Protein AF-D9SN64-F1 (afdb_monomer_lite)

Sequence (152 aa):
MPEFNKDFIVVTYVIIDDFYKKVTLRRNINKSVMSNSEIITLPLIDELVTIGSEKAWFCSKNLRNLFPNSCSRTRFYRVRKSLFRITDAIRKEFMEFLNYQYDLIRIAYSMPIPVCKFGRTHFHKSFDYERCASKKETYYGFKLHALVALNR

Foldseek 3Di:
DDDDPVVVLVVLLVLLVVLLCVVDPDDDPPPDLFDLSLLLSQLVVCVVPDVDSPCSLVVLVVVCVPNVRRDDPVVSVVSCVVCVVVSVVSVVVVCVVVVPDDPQWDQPDKDDDAPDDPVCCVVPVPWDWDADVVVRDIGTHDIDGDIHGPDD

pLDDT: mean 75.39, std 11.8, range [42.56, 90.25]

Secondary structure (DSSP, 8-state):
-----HHHHHHHHHHHHHHHHHHS-S------SS-HHHHHHHHHHHHHH-S-GGGHHHHHHHTTTT---PPPHHHHHHHHHHHHHHHHHHHHHHHHHTT------EEEEEEEEEEE-GGGGGG--SSEEEEETTTTEEEEEEEEEEEE----

Organism: Clostridium cellulovorans (strain ATCC 35296 / DSM 3052 / OCM 3 / 743B) (NCBI:txid573061)

Radius of gyration: 19.87 Å; chains: 1; bounding box: 53×36×46 Å

Structure (mmCIF, N/CA/C/O backbone):
data_AF-D9SN64-F1
#
_entry.id   AF-D9SN64-F1
#
loop_
_atom_site.group_PDB
_atom_site.id
_atom_site.type_symbol
_atom_site.label_atom_id
_atom_site.label_alt_id
_atom_site.label_comp_id
_atom_site.label_asym_id
_atom_site.label_entity_id
_atom_site.label_seq_id
_atom_site.pdbx_PDB_ins_code
_atom_site.Cartn_x
_atom_site.Cartn_y
_atom_site.Cartn_z
_atom_site.occupancy
_atom_site.B_iso_or_equiv
_atom_site.auth_seq_id
_atom_site.auth_comp_id
_atom_site.auth_asym_id
_atom_site.auth_atom_id
_atom_site.pdbx_PDB_model_num
ATOM 1 N N . MET A 1 1 ? -5.002 12.421 -15.404 1.00 42.56 1 MET A N 1
ATOM 2 C CA . MET A 1 1 ? -5.201 11.565 -14.215 1.00 42.56 1 MET A CA 1
ATOM 3 C C . MET A 1 1 ? -6.433 10.738 -14.535 1.00 42.56 1 MET A C 1
ATOM 5 O O . MET A 1 1 ? -7.425 11.375 -14.862 1.00 42.56 1 MET A O 1
ATOM 9 N N . PRO A 1 2 ? -6.344 9.399 -14.631 1.00 46.84 2 PRO A N 1
ATOM 10 C CA . PRO A 1 2 ? -7.449 8.597 -15.151 1.00 46.84 2 PRO A CA 1
ATOM 11 C C . PRO A 1 2 ? -8.686 8.816 -14.282 1.00 46.84 2 PRO A C 1
ATOM 13 O O . PRO A 1 2 ? -8.557 8.950 -13.064 1.00 46.84 2 PRO A O 1
ATOM 16 N N . GLU A 1 3 ? -9.858 8.909 -14.900 1.00 52.22 3 GLU A N 1
ATOM 17 C CA . GLU A 1 3 ? -11.130 8.962 -14.187 1.00 52.22 3 GLU A CA 1
ATOM 18 C C . GLU A 1 3 ? -11.268 7.677 -13.370 1.00 52.22 3 GLU A C 1
ATOM 20 O O . GLU A 1 3 ? -11.463 6.587 -13.901 1.00 52.22 3 GLU A O 1
ATOM 25 N N . PHE A 1 4 ? -11.060 7.788 -12.061 1.00 61.09 4 PHE A N 1
ATOM 26 C CA . PHE A 1 4 ? -11.188 6.652 -11.165 1.00 61.09 4 PHE A CA 1
ATOM 27 C C . PHE A 1 4 ? -12.657 6.242 -11.104 1.00 61.09 4 PHE A C 1
ATOM 29 O O . PHE A 1 4 ? -13.521 7.080 -10.832 1.00 61.09 4 PHE A O 1
ATOM 36 N N . ASN A 1 5 ? -12.934 4.951 -11.291 1.00 74.00 5 ASN A N 1
ATOM 37 C CA . ASN A 1 5 ? -14.261 4.414 -11.040 1.00 74.00 5 ASN A CA 1
ATOM 38 C C . ASN A 1 5 ? -14.565 4.552 -9.537 1.00 74.00 5 ASN A C 1
ATOM 40 O O . ASN A 1 5 ? -13.998 3.842 -8.702 1.00 74.00 5 ASN A O 1
ATOM 44 N N . LYS A 1 6 ? -15.412 5.525 -9.185 1.00 79.69 6 LYS A N 1
ATOM 45 C CA . LYS A 1 6 ? -15.772 5.824 -7.791 1.00 79.69 6 LYS A CA 1
ATOM 46 C C . LYS A 1 6 ? -16.41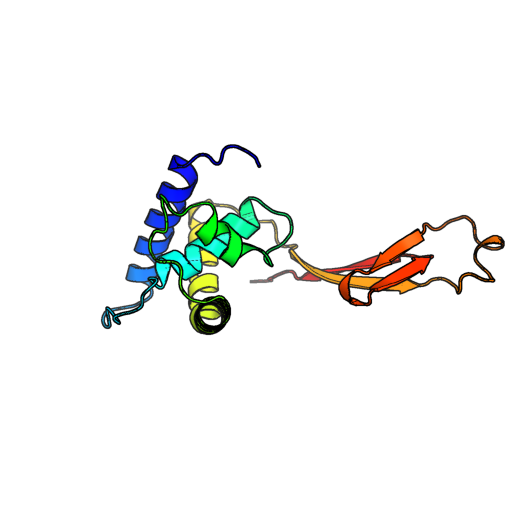7 4.618 -7.121 1.00 79.69 6 LYS A C 1
ATOM 48 O O . LYS A 1 6 ? -16.147 4.381 -5.947 1.00 79.69 6 LYS A O 1
ATOM 53 N N . ASP A 1 7 ? -17.181 3.834 -7.875 1.00 80.94 7 ASP A N 1
ATOM 54 C CA . ASP A 1 7 ? -17.867 2.653 -7.360 1.00 80.94 7 ASP A CA 1
ATOM 55 C C . ASP A 1 7 ? -16.853 1.612 -6.891 1.00 80.94 7 ASP A C 1
ATOM 57 O O . ASP A 1 7 ? -16.987 1.071 -5.799 1.00 80.94 7 ASP A O 1
ATOM 61 N N . PHE A 1 8 ? -15.760 1.422 -7.636 1.00 81.81 8 PHE A N 1
ATOM 62 C CA . PHE A 1 8 ? -14.674 0.529 -7.227 1.00 81.81 8 PHE A CA 1
ATOM 63 C C . PHE A 1 8 ? -14.028 0.963 -5.902 1.00 81.81 8 PHE A C 1
ATOM 65 O O . PHE A 1 8 ? -13.773 0.134 -5.026 1.00 81.81 8 PHE A O 1
ATOM 72 N N . ILE A 1 9 ? -13.790 2.268 -5.729 1.00 82.69 9 ILE A N 1
ATOM 73 C CA . ILE A 1 9 ? -13.213 2.823 -4.495 1.00 82.69 9 ILE A CA 1
ATOM 74 C C . ILE A 1 9 ? -14.158 2.599 -3.312 1.00 82.69 9 ILE A C 1
ATOM 76 O O . ILE A 1 9 ? -13.713 2.184 -2.242 1.00 82.69 9 ILE A O 1
ATOM 80 N N . VAL A 1 10 ? -15.452 2.857 -3.508 1.00 85.50 10 VAL A N 1
ATOM 81 C CA . VAL A 1 10 ? -16.476 2.687 -2.473 1.00 85.50 10 VAL A CA 1
ATOM 82 C C . VAL A 1 10 ? -16.631 1.215 -2.102 1.00 85.50 10 VAL A C 1
ATOM 84 O O . VAL A 1 10 ? -16.595 0.894 -0.919 1.00 85.50 10 VAL A O 1
ATOM 87 N N . VAL A 1 11 ? -16.719 0.309 -3.080 1.00 85.12 11 VAL A N 1
ATOM 88 C CA . VAL A 1 11 ? -16.791 -1.140 -2.829 1.00 85.12 11 VAL A CA 1
ATOM 89 C C . VAL A 1 11 ? -15.563 -1.618 -2.056 1.00 85.12 11 VAL A C 1
ATOM 91 O O . VAL A 1 11 ? -15.699 -2.303 -1.045 1.00 85.12 11 VAL A O 1
ATOM 94 N N . THR A 1 12 ? -14.365 -1.197 -2.468 1.00 83.31 12 THR A N 1
ATOM 95 C CA . THR A 1 12 ? -13.118 -1.548 -1.771 1.00 83.31 12 THR A CA 1
ATOM 96 C C . THR A 1 12 ? -13.124 -1.047 -0.326 1.00 83.31 12 THR A C 1
ATOM 98 O O . THR A 1 12 ? -12.766 -1.792 0.584 1.00 83.31 12 THR A O 1
ATOM 101 N N . TYR A 1 13 ? -13.566 0.195 -0.096 1.00 87.81 13 TYR A N 1
ATOM 102 C CA . TYR A 1 13 ? -13.701 0.757 1.247 1.00 87.81 13 TYR A CA 1
ATOM 103 C C . TYR A 1 13 ? -14.671 -0.048 2.119 1.00 87.81 13 TYR A C 1
ATOM 105 O O . TYR A 1 13 ? -14.319 -0.387 3.246 1.00 87.81 13 TYR A O 1
ATOM 113 N N . VAL A 1 14 ? -15.865 -0.367 1.606 1.00 88.06 14 VAL A N 1
ATOM 114 C CA . VAL A 1 14 ? -16.895 -1.116 2.346 1.00 88.06 14 VAL A CA 1
ATOM 115 C C . VAL A 1 14 ? -16.363 -2.482 2.767 1.00 88.06 14 VAL A C 1
ATOM 117 O O . VAL A 1 14 ? -16.439 -2.833 3.941 1.00 88.06 14 VAL A O 1
ATOM 120 N N . ILE A 1 15 ? -15.726 -3.206 1.843 1.00 84.06 15 ILE A N 1
ATOM 121 C CA . ILE A 1 15 ? -15.140 -4.517 2.135 1.00 84.06 15 ILE A CA 1
ATOM 122 C C . ILE A 1 15 ? -14.064 -4.403 3.227 1.00 84.06 15 ILE A C 1
ATOM 124 O O . ILE A 1 15 ? -14.063 -5.171 4.189 1.00 84.06 15 ILE A O 1
ATOM 128 N N . ILE A 1 16 ? -13.158 -3.426 3.116 1.00 86.12 16 ILE A N 1
ATOM 129 C CA . ILE A 1 16 ? -12.105 -3.197 4.117 1.00 86.12 16 ILE A CA 1
ATOM 130 C C . ILE A 1 16 ? -12.700 -2.849 5.479 1.00 86.12 16 ILE A C 1
ATOM 132 O O . ILE A 1 16 ? -12.197 -3.332 6.493 1.00 86.12 16 ILE A O 1
ATOM 136 N N . ASP A 1 17 ? -13.732 -2.011 5.520 1.00 87.12 17 ASP A N 1
ATOM 137 C CA . ASP A 1 17 ? -14.379 -1.595 6.760 1.00 87.12 17 ASP A CA 1
ATOM 138 C C . ASP A 1 17 ? -15.052 -2.781 7.469 1.00 87.12 17 ASP A C 1
ATOM 140 O O . ASP A 1 17 ? -14.884 -2.951 8.679 1.00 87.12 17 ASP A O 1
ATOM 144 N N . ASP A 1 18 ? -15.718 -3.660 6.718 1.00 85.50 18 ASP A N 1
ATOM 145 C CA . ASP A 1 18 ? -16.332 -4.878 7.251 1.00 85.50 18 ASP A CA 1
ATOM 146 C C . ASP A 1 18 ? -15.283 -5.863 7.790 1.00 85.50 18 ASP A C 1
ATOM 148 O O . ASP A 1 18 ? -15.403 -6.350 8.921 1.00 85.50 18 ASP A O 1
ATOM 152 N N . PHE A 1 19 ? -14.194 -6.098 7.050 1.00 81.50 19 PHE A N 1
ATOM 153 C CA . PHE A 1 19 ? -13.086 -6.928 7.537 1.00 81.50 19 PHE A CA 1
ATOM 154 C C . PHE A 1 19 ? -12.386 -6.311 8.750 1.00 81.50 19 PHE A C 1
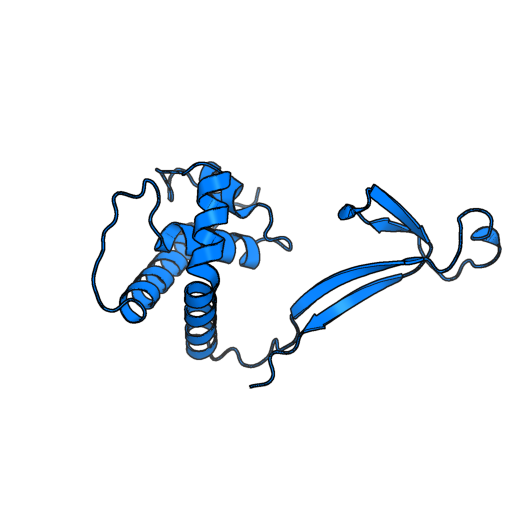ATOM 156 O O . PHE A 1 19 ? -12.056 -7.013 9.708 1.00 81.50 19 PHE A O 1
ATOM 163 N N . TYR A 1 20 ? -12.178 -4.994 8.755 1.00 83.31 20 TYR A N 1
ATOM 164 C CA . TYR A 1 20 ? -11.564 -4.294 9.877 1.00 83.31 20 TYR A CA 1
ATOM 165 C C . TYR A 1 20 ? -12.402 -4.440 11.152 1.00 83.31 20 TYR A C 1
ATOM 167 O O . TYR A 1 20 ? -11.852 -4.739 12.217 1.00 83.31 20 TYR A O 1
ATOM 175 N N . LYS A 1 21 ? -13.730 -4.306 11.043 1.00 81.88 21 LYS A N 1
ATOM 176 C CA . LYS A 1 21 ? -14.680 -4.549 12.141 1.00 81.88 21 LYS A CA 1
ATOM 177 C C . LYS A 1 21 ? -14.667 -6.003 12.619 1.00 81.88 21 LYS A C 1
ATOM 179 O O . LYS A 1 21 ? -14.761 -6.234 13.821 1.00 81.88 21 LYS A O 1
ATOM 184 N N . LYS A 1 22 ? -14.516 -6.973 11.710 1.00 77.62 22 LYS A N 1
ATOM 185 C CA . LYS A 1 22 ? -14.404 -8.406 12.042 1.00 77.62 22 LYS A CA 1
ATOM 186 C C . LYS A 1 22 ? -13.122 -8.717 12.825 1.00 77.62 22 LYS A C 1
ATOM 188 O O . LYS A 1 22 ? -13.167 -9.456 13.803 1.00 77.62 22 LYS A O 1
ATOM 193 N N . VAL A 1 23 ? -11.987 -8.138 12.423 1.00 74.38 23 VAL A N 1
ATOM 194 C CA . VAL A 1 23 ? -10.668 -8.384 13.043 1.00 74.38 23 VAL A CA 1
ATOM 195 C C . VAL A 1 23 ? -10.508 -7.642 14.373 1.00 74.38 23 VAL A C 1
ATOM 197 O O . VAL A 1 23 ? -9.902 -8.157 15.313 1.00 74.38 23 VAL A O 1
ATOM 200 N N . THR A 1 24 ? -11.049 -6.429 14.484 1.00 70.31 24 THR A N 1
ATOM 201 C CA . THR A 1 24 ? -10.997 -5.642 15.720 1.00 70.31 24 THR A CA 1
ATOM 202 C C . THR A 1 24 ? -12.262 -5.860 16.550 1.00 70.31 24 THR A C 1
ATOM 204 O O . THR A 1 24 ? -13.212 -5.083 16.502 1.00 70.31 24 THR A O 1
ATOM 207 N N . LEU A 1 25 ? -12.276 -6.934 17.347 1.00 53.16 25 LEU A N 1
ATOM 208 C CA . LEU A 1 25 ? -13.321 -7.203 18.340 1.00 53.16 25 LEU A CA 1
ATOM 209 C C . LEU A 1 25 ? -13.430 -6.045 19.352 1.00 53.16 25 LEU A C 1
ATOM 211 O O . LEU A 1 25 ? -12.798 -6.067 20.400 1.00 53.16 25 LEU A O 1
ATOM 215 N N . ARG A 1 26 ? -14.293 -5.069 19.040 1.00 52.06 26 ARG A N 1
ATOM 216 C CA . ARG A 1 26 ? -14.848 -4.021 19.918 1.00 52.06 26 ARG A CA 1
ATOM 217 C C . ARG A 1 26 ? -13.833 -3.033 20.549 1.00 52.06 26 ARG A C 1
ATOM 219 O O . ARG A 1 26 ? -12.855 -3.399 21.179 1.00 52.06 26 ARG A O 1
ATOM 226 N N . ARG A 1 27 ? -14.228 -1.749 20.527 1.00 51.66 27 ARG A N 1
ATOM 227 C CA . ARG A 1 27 ? -13.691 -0.579 21.271 1.00 51.66 27 ARG A CA 1
ATOM 228 C C . ARG A 1 27 ? -12.373 0.033 20.774 1.00 51.66 27 ARG A C 1
ATOM 230 O O . ARG A 1 27 ? -11.289 -0.273 21.243 1.00 51.66 27 ARG A O 1
ATOM 237 N N . ASN A 1 28 ? -12.495 1.072 19.960 1.00 44.91 28 ASN A N 1
ATOM 238 C CA . ASN A 1 28 ? -12.581 2.457 20.437 1.00 44.91 28 ASN A CA 1
ATOM 239 C C . ASN A 1 28 ? -12.774 3.317 19.189 1.00 44.91 28 ASN A C 1
ATOM 241 O O . ASN A 1 28 ? -11.870 3.411 18.359 1.00 44.91 28 ASN A O 1
ATOM 245 N N . ILE A 1 29 ? -13.952 3.932 19.045 1.00 51.41 29 ILE A N 1
ATOM 246 C CA . ILE A 1 29 ? -14.194 4.967 18.034 1.00 51.41 29 ILE A CA 1
ATOM 247 C C . ILE A 1 29 ? -13.403 6.189 18.506 1.00 51.41 29 ILE A C 1
ATOM 249 O O . ILE A 1 29 ? -13.919 7.106 19.139 1.00 51.41 29 ILE A O 1
ATOM 253 N N . ASN A 1 30 ? -12.087 6.138 18.322 1.00 53.56 30 ASN A N 1
ATOM 254 C CA . ASN A 1 30 ? -11.221 7.248 18.648 1.00 53.56 30 ASN A CA 1
ATOM 255 C C . ASN A 1 30 ? -11.590 8.394 17.708 1.00 53.56 30 ASN A C 1
ATOM 257 O O . ASN A 1 30 ? -11.718 8.179 16.504 1.00 53.56 30 ASN A O 1
ATOM 261 N N . LYS A 1 31 ? -11.726 9.596 18.284 1.00 55.19 31 LYS A N 1
ATOM 262 C CA . LYS A 1 31 ? -11.877 10.916 17.641 1.00 55.19 31 LYS A CA 1
ATOM 263 C C . LYS A 1 31 ? -10.702 11.229 16.695 1.00 55.19 31 LYS A C 1
ATOM 265 O O . LYS A 1 31 ? -9.952 12.187 16.886 1.00 55.19 31 LYS A O 1
ATOM 270 N N . SER A 1 32 ? -10.447 10.367 15.724 1.00 62.16 32 SER A N 1
ATOM 271 C CA . SER A 1 32 ? -9.449 10.568 14.691 1.00 62.16 32 SER A CA 1
ATOM 272 C C . SER A 1 32 ? -10.099 11.346 13.562 1.00 62.16 32 SER A C 1
ATOM 274 O O . SER A 1 32 ? -11.209 11.032 13.150 1.00 62.16 32 SER A O 1
ATOM 276 N N . VAL A 1 33 ? -9.383 12.351 13.056 1.00 71.38 33 VAL A N 1
ATOM 277 C CA . VAL A 1 33 ? -9.803 13.138 11.887 1.00 71.38 33 VAL A CA 1
ATOM 278 C C . VAL A 1 33 ? -10.045 12.218 10.687 1.00 71.38 33 VAL A C 1
ATOM 280 O O . VAL A 1 33 ? -10.949 12.466 9.911 1.00 71.38 33 VAL A O 1
ATOM 283 N N . MET A 1 34 ? -9.277 11.133 10.583 1.00 80.19 34 MET A N 1
ATOM 284 C CA . MET A 1 34 ? -9.405 10.124 9.538 1.00 80.19 34 MET A CA 1
ATOM 285 C C . MET A 1 34 ? -9.529 8.741 10.175 1.00 80.19 34 MET A C 1
ATOM 287 O O . MET A 1 34 ? -8.742 8.409 11.070 1.00 80.19 34 MET A O 1
ATOM 291 N N . SER A 1 35 ? -10.508 7.952 9.750 1.00 83.00 35 SER A N 1
ATOM 292 C CA . SER A 1 35 ? -10.763 6.616 10.286 1.00 83.00 35 SER A CA 1
ATOM 293 C C . SER A 1 35 ? -9.663 5.626 9.892 1.00 83.00 35 SER A C 1
ATOM 295 O O . SER A 1 35 ? -8.964 5.786 8.888 1.00 83.00 35 SER A O 1
ATOM 297 N N . ASN A 1 36 ? -9.500 4.574 10.695 1.00 84.62 36 ASN A N 1
ATOM 298 C CA . ASN A 1 36 ? -8.515 3.535 10.407 1.00 84.62 36 ASN A CA 1
ATOM 299 C C . ASN A 1 36 ? -8.832 2.816 9.085 1.00 84.62 36 ASN A C 1
ATOM 301 O O . ASN A 1 36 ? -7.907 2.548 8.324 1.00 84.62 36 ASN A O 1
ATOM 305 N N . SER A 1 37 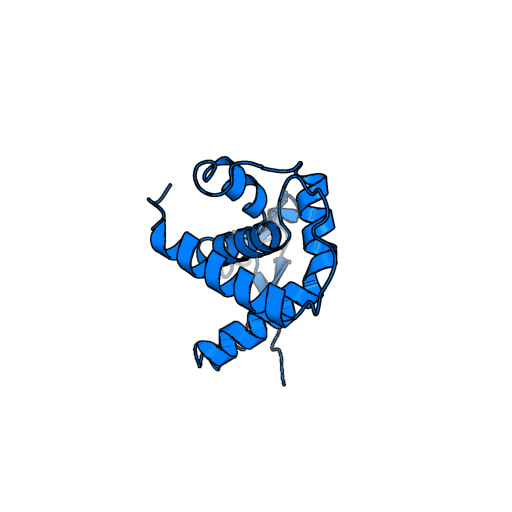? -10.113 2.593 8.771 1.00 85.88 37 SER A N 1
ATOM 306 C CA . SER A 1 37 ? -10.564 2.007 7.503 1.00 85.88 37 SER A CA 1
ATOM 307 C C . SER A 1 37 ? -10.147 2.860 6.299 1.00 85.88 37 SER A C 1
ATOM 309 O O . SER A 1 37 ? -9.581 2.332 5.343 1.00 85.88 37 SER A O 1
ATOM 311 N N . GLU A 1 38 ? -10.295 4.190 6.359 1.00 86.12 38 GLU A N 1
ATOM 312 C CA . GLU A 1 38 ? -9.819 5.094 5.295 1.00 86.12 38 GLU A CA 1
ATOM 313 C C . GLU A 1 38 ? -8.285 5.067 5.155 1.00 86.12 38 GLU A C 1
ATOM 315 O O . GLU A 1 38 ? -7.751 5.048 4.042 1.00 86.12 38 GLU A O 1
ATOM 320 N N . ILE A 1 39 ? -7.559 5.027 6.280 1.00 86.62 39 ILE A N 1
ATOM 321 C CA . ILE A 1 39 ? -6.086 4.962 6.299 1.00 86.62 39 ILE A CA 1
ATOM 322 C C . ILE A 1 39 ? -5.570 3.646 5.700 1.00 86.62 39 ILE A C 1
ATOM 324 O O . ILE A 1 39 ? -4.483 3.632 5.120 1.00 86.62 39 ILE A O 1
ATOM 328 N N . ILE A 1 40 ? -6.332 2.557 5.817 1.00 87.00 40 ILE A N 1
ATOM 329 C CA . ILE A 1 40 ? -6.023 1.254 5.212 1.00 87.00 40 ILE A CA 1
ATOM 330 C C . ILE A 1 40 ? -6.399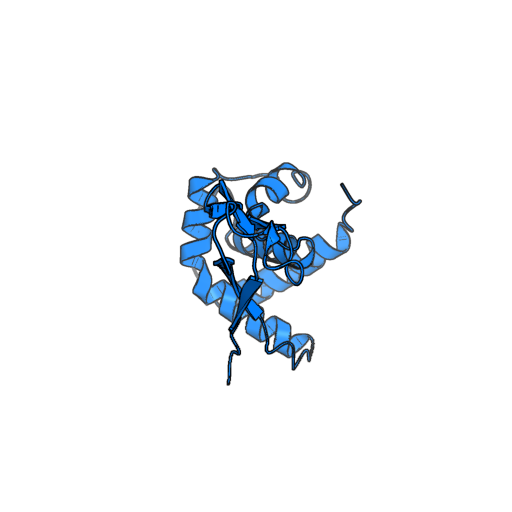 1.229 3.724 1.00 87.00 40 ILE A C 1
ATOM 332 O O . ILE A 1 40 ? -5.640 0.710 2.906 1.00 87.00 40 ILE A O 1
ATOM 336 N N . THR A 1 41 ? -7.533 1.828 3.367 1.00 87.44 41 THR A N 1
ATOM 337 C CA . THR A 1 41 ? -8.086 1.815 2.006 1.00 87.44 41 THR A CA 1
ATOM 338 C C . THR A 1 41 ? -7.218 2.583 1.015 1.00 87.44 41 THR A C 1
ATOM 340 O O . THR A 1 41 ? -6.943 2.100 -0.080 1.00 87.44 41 THR A O 1
ATOM 343 N N . LEU A 1 42 ? -6.717 3.759 1.399 1.00 86.44 42 LEU A N 1
ATOM 344 C CA . LEU A 1 42 ? -5.940 4.602 0.489 1.00 86.44 42 LEU A CA 1
ATOM 345 C C . LEU A 1 42 ? -4.648 3.955 -0.030 1.00 86.44 42 LEU A C 1
ATOM 347 O O . LEU A 1 42 ? -4.427 4.006 -1.235 1.00 86.44 42 LEU A O 1
ATOM 351 N N . PRO A 1 43 ? -3.783 3.350 0.809 1.00 82.38 43 PRO A N 1
ATOM 352 C CA . PRO A 1 43 ? -2.613 2.627 0.327 1.00 82.38 43 PRO A CA 1
ATOM 353 C C . PRO A 1 43 ? -2.941 1.436 -0.563 1.00 82.38 43 PRO A C 1
ATOM 355 O O . PRO A 1 43 ? -2.166 1.156 -1.466 1.00 82.38 43 PRO A O 1
ATOM 358 N N . LEU A 1 44 ? -4.049 0.738 -0.301 1.00 80.50 44 LEU A N 1
ATOM 359 C CA . LEU A 1 44 ? -4.472 -0.405 -1.108 1.00 80.50 44 LEU A CA 1
ATOM 360 C C . LEU A 1 44 ? -4.930 0.045 -2.493 1.00 80.50 44 LEU A C 1
ATOM 362 O O . LEU A 1 44 ? -4.497 -0.525 -3.484 1.00 80.50 44 LEU A O 1
ATOM 366 N N . ILE A 1 45 ? -5.720 1.116 -2.579 1.00 80.44 45 ILE A N 1
ATOM 367 C CA . ILE A 1 45 ? -6.106 1.709 -3.866 1.00 80.44 45 ILE A CA 1
ATOM 368 C C . ILE A 1 45 ? -4.881 2.276 -4.592 1.00 80.44 45 ILE A C 1
ATOM 370 O O . ILE A 1 45 ? -4.737 2.073 -5.792 1.00 80.44 45 ILE A O 1
ATOM 374 N N . ASP A 1 46 ? -3.983 2.964 -3.879 1.00 78.19 46 ASP A N 1
ATOM 375 C CA . A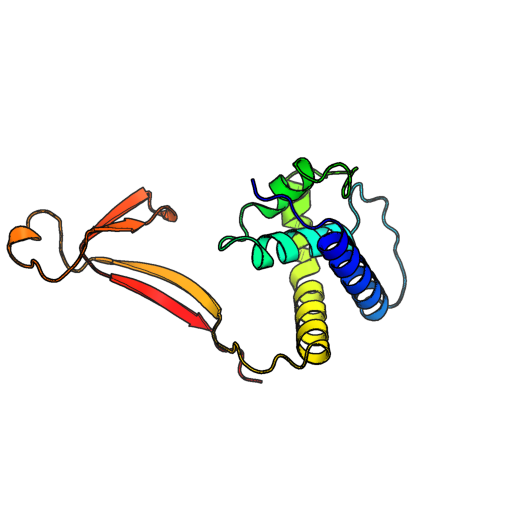SP A 1 46 ? -2.741 3.505 -4.450 1.00 78.19 46 ASP A CA 1
ATOM 376 C C . ASP A 1 46 ? -1.870 2.396 -5.051 1.00 78.19 46 ASP A C 1
ATOM 378 O O . ASP A 1 46 ? -1.324 2.576 -6.133 1.00 78.19 46 ASP A O 1
ATOM 382 N N . GLU A 1 47 ? -1.790 1.248 -4.377 1.00 73.06 47 GLU A N 1
ATOM 383 C CA . GLU A 1 47 ? -1.071 0.055 -4.827 1.00 73.06 47 GLU A CA 1
ATOM 384 C C . GLU A 1 47 ? -1.764 -0.663 -5.994 1.00 73.06 47 GLU A C 1
ATOM 386 O O . GLU A 1 47 ? -1.089 -1.106 -6.916 1.00 73.06 47 GLU A O 1
ATOM 391 N N . LEU A 1 48 ? -3.096 -0.761 -5.981 1.00 69.50 48 LEU A N 1
ATOM 392 C CA . LEU A 1 48 ? -3.869 -1.384 -7.060 1.00 69.50 48 LEU A CA 1
ATOM 393 C C . LEU A 1 48 ? -3.863 -0.543 -8.343 1.00 69.50 48 LEU A C 1
ATOM 395 O O . LEU A 1 48 ? -3.948 -1.092 -9.437 1.00 69.50 48 LEU A O 1
ATOM 399 N N . VAL A 1 49 ? -3.772 0.784 -8.218 1.00 65.62 49 VAL A N 1
ATOM 400 C CA . VAL A 1 49 ? -3.851 1.705 -9.362 1.00 65.62 49 VAL A CA 1
ATOM 401 C C . VAL A 1 49 ? -2.477 2.199 -9.825 1.00 65.62 49 VAL A C 1
ATOM 403 O O . VAL A 1 49 ? -2.321 2.610 -10.975 1.00 65.62 49 VAL A O 1
ATOM 406 N N . THR A 1 50 ? -1.456 2.156 -8.968 1.00 58.66 50 THR A N 1
ATOM 407 C CA . THR A 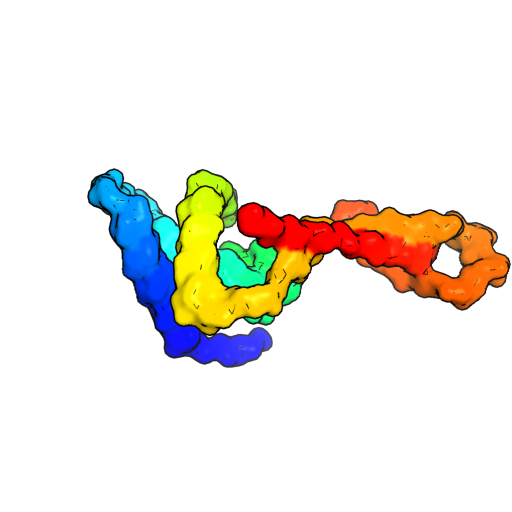1 50 ? -0.138 2.727 -9.262 1.00 58.66 50 THR A CA 1
ATOM 408 C C . THR A 1 50 ? 0.973 1.737 -8.932 1.00 58.66 50 THR A C 1
ATOM 410 O O . THR A 1 50 ? 0.994 1.139 -7.865 1.00 58.66 50 THR A O 1
ATOM 413 N N . ILE A 1 51 ? 2.004 1.675 -9.779 1.00 51.38 51 ILE A N 1
ATOM 414 C CA . ILE A 1 51 ? 3.226 0.869 -9.559 1.00 51.38 51 ILE A CA 1
ATOM 415 C C . ILE A 1 51 ? 4.077 1.403 -8.364 1.00 51.38 51 ILE A C 1
ATOM 417 O O . ILE A 1 51 ? 5.208 0.982 -8.143 1.00 51.38 51 ILE A O 1
ATOM 421 N N . GLY A 1 52 ? 3.570 2.334 -7.541 1.00 52.50 52 GLY A N 1
ATOM 422 C CA . GLY A 1 52 ? 4.318 2.897 -6.411 1.00 52.50 52 GLY A CA 1
ATOM 423 C C . GLY A 1 52 ? 3.446 3.412 -5.266 1.00 52.50 52 GLY A C 1
ATOM 424 O O . GLY A 1 52 ? 2.698 4.365 -5.443 1.00 52.50 52 GLY A O 1
ATOM 425 N N . SER A 1 53 ? 3.635 2.847 -4.063 1.00 55.56 53 SER A N 1
ATOM 426 C CA . SER A 1 53 ? 2.811 3.114 -2.859 1.00 55.56 53 SER A CA 1
ATOM 427 C C . SER A 1 53 ? 3.126 4.420 -2.096 1.00 55.56 53 SER A C 1
ATOM 429 O O . SER A 1 53 ? 2.653 4.655 -0.971 1.00 55.56 53 SER A O 1
ATOM 431 N N . GLU A 1 54 ? 4.000 5.260 -2.659 1.00 61.00 54 GLU A N 1
ATOM 432 C CA . GLU A 1 54 ? 4.516 6.462 -1.994 1.00 61.00 54 GLU A CA 1
ATOM 433 C C . GLU A 1 54 ? 3.546 7.648 -2.055 1.00 61.00 54 GLU A C 1
ATOM 435 O O . GLU A 1 54 ? 3.755 8.647 -1.359 1.00 61.00 54 GLU A O 1
ATOM 440 N N . LYS A 1 55 ? 2.473 7.553 -2.852 1.00 70.19 55 LYS A N 1
ATOM 441 C CA . LYS A 1 55 ? 1.556 8.667 -3.127 1.00 70.19 55 LYS A CA 1
ATOM 442 C C . LYS A 1 55 ? 0.173 8.517 -2.492 1.00 70.19 55 LYS A C 1
ATOM 444 O O . LYS A 1 55 ? -0.604 9.464 -2.565 1.00 70.19 55 LYS A O 1
ATOM 449 N N . ALA A 1 56 ? -0.082 7.449 -1.739 1.00 76.69 56 ALA A N 1
ATOM 450 C CA . ALA A 1 56 ? -1.361 7.186 -1.073 1.00 76.69 56 ALA A CA 1
ATOM 451 C C . ALA A 1 56 ? -1.972 8.386 -0.318 1.00 76.69 56 ALA A C 1
ATOM 453 O O . ALA A 1 56 ? -3.174 8.633 -0.400 1.00 76.69 56 ALA A O 1
ATOM 454 N N . TRP A 1 57 ? -1.164 9.185 0.393 1.00 79.94 57 TRP A N 1
ATOM 455 C CA . TRP A 1 57 ? -1.682 10.378 1.077 1.00 79.94 57 TRP A CA 1
ATOM 456 C C . TRP A 1 57 ? -2.141 11.472 0.097 1.00 79.94 57 TRP A C 1
ATOM 458 O O . TRP A 1 57 ? -3.128 12.156 0.354 1.00 79.94 57 TRP A O 1
ATOM 468 N N . PHE A 1 58 ? -1.471 11.633 -1.046 1.00 76.50 58 PHE A N 1
ATOM 469 C CA . PHE A 1 58 ? -1.909 12.563 -2.091 1.00 76.50 58 PHE A CA 1
ATOM 470 C C . PHE A 1 58 ? -3.225 12.119 -2.734 1.00 76.50 58 PHE A C 1
ATOM 472 O O . PHE A 1 58 ? -4.051 12.972 -3.052 1.00 76.50 58 PHE A O 1
ATOM 479 N N . CYS A 1 59 ? -3.470 10.810 -2.843 1.00 73.62 59 CYS A N 1
ATOM 480 C CA . CYS A 1 59 ? -4.750 10.279 -3.316 1.00 73.62 59 CYS A CA 1
ATOM 481 C C . CYS A 1 59 ? -5.916 10.755 -2.435 1.00 73.62 59 CYS A C 1
ATOM 483 O O . CYS A 1 59 ? -6.946 11.157 -2.969 1.00 73.62 59 CYS A O 1
ATOM 485 N N . SER A 1 60 ? -5.718 10.863 -1.113 1.00 74.12 60 SER A N 1
ATOM 486 C CA . SER A 1 60 ? -6.731 11.440 -0.208 1.00 74.12 60 SER A CA 1
ATOM 487 C C . SER A 1 60 ? -7.095 12.892 -0.540 1.00 74.12 60 SER A C 1
ATOM 489 O O . SER A 1 60 ? -8.251 13.284 -0.426 1.00 74.12 60 SER A O 1
ATOM 491 N N . LYS A 1 61 ? -6.126 13.696 -1.001 1.00 76.44 61 LYS A N 1
ATOM 492 C CA . LYS A 1 61 ? -6.363 15.095 -1.384 1.00 76.44 61 LYS A CA 1
ATOM 493 C C . LYS A 1 61 ? -7.115 15.227 -2.702 1.00 76.44 61 LYS A C 1
ATOM 495 O O . LYS A 1 61 ? -7.898 16.161 -2.846 1.00 76.44 61 LYS A O 1
ATOM 500 N N . ASN A 1 62 ? -6.859 14.322 -3.642 1.00 76.81 62 ASN A N 1
ATOM 501 C CA . ASN A 1 62 ? -7.507 14.321 -4.953 1.00 76.81 62 ASN A CA 1
ATOM 502 C C . ASN A 1 62 ? -8.923 13.728 -4.890 1.00 76.81 62 ASN A C 1
ATOM 504 O O . ASN A 1 62 ? -9.791 14.113 -5.663 1.00 76.81 62 ASN A O 1
ATOM 508 N N . LEU A 1 63 ? -9.175 12.837 -3.929 1.00 76.31 63 LEU A N 1
ATOM 509 C CA . LEU A 1 63 ? -10.461 12.180 -3.697 1.00 76.31 63 LEU A CA 1
ATOM 510 C C . LEU A 1 63 ? -11.206 12.794 -2.500 1.00 76.31 63 LEU A C 1
ATOM 512 O O . LEU A 1 63 ? -11.844 12.073 -1.739 1.00 76.31 63 LEU A O 1
ATOM 516 N N . ARG A 1 64 ? -11.160 14.124 -2.328 1.00 79.19 64 ARG A N 1
ATOM 517 C CA . ARG A 1 64 ? -11.843 14.835 -1.222 1.00 79.19 64 ARG A CA 1
ATOM 518 C C . ARG A 1 64 ? -13.339 14.539 -1.125 1.00 79.19 64 ARG A C 1
ATOM 520 O O . ARG A 1 64 ? -13.883 14.556 -0.030 1.00 79.19 64 ARG A O 1
ATOM 527 N N . ASN A 1 65 ? -13.984 14.246 -2.252 1.00 82.12 65 ASN A N 1
ATOM 528 C CA . ASN A 1 65 ? -15.401 13.884 -2.287 1.00 82.12 65 ASN A CA 1
ATOM 529 C C . ASN A 1 65 ? -15.682 12.539 -1.593 1.00 82.12 65 ASN A C 1
ATOM 531 O O . ASN A 1 65 ? -16.791 12.329 -1.123 1.00 82.12 65 ASN A O 1
ATOM 535 N N . LEU A 1 66 ? -14.693 11.639 -1.545 1.00 79.81 66 LEU A N 1
ATOM 536 C CA . LEU A 1 66 ? -14.787 10.325 -0.899 1.00 79.81 66 LEU A CA 1
ATOM 537 C C . LEU A 1 66 ? -14.114 10.317 0.483 1.00 79.81 66 LEU A C 1
ATOM 539 O O . LEU A 1 66 ? -14.581 9.638 1.387 1.00 79.81 66 LEU A O 1
ATOM 543 N N . PHE A 1 67 ? -13.047 11.102 0.656 1.00 80.44 67 PHE A N 1
ATOM 544 C CA . PHE A 1 67 ? -12.263 11.214 1.888 1.00 80.44 67 PHE A CA 1
ATOM 545 C C . PHE A 1 67 ? -12.193 12.686 2.336 1.00 80.44 67 PHE A C 1
ATOM 547 O O . PHE A 1 67 ? -11.173 13.353 2.125 1.00 80.44 67 PHE A O 1
ATOM 554 N N . PRO A 1 68 ? -13.269 13.235 2.930 1.00 75.81 68 PRO A N 1
ATOM 555 C CA . PRO A 1 68 ? -13.365 14.666 3.225 1.00 75.81 68 PRO A CA 1
ATOM 556 C C . PRO A 1 68 ? -12.356 15.130 4.285 1.00 75.81 68 PRO A C 1
ATOM 558 O O . PRO A 1 68 ? -11.848 16.252 4.219 1.00 75.81 68 PRO A O 1
ATOM 561 N N . ASN A 1 69 ? -12.007 14.257 5.233 1.00 78.94 69 ASN A N 1
ATOM 562 C CA . ASN A 1 69 ? -11.179 14.600 6.384 1.00 78.94 69 ASN A CA 1
ATOM 563 C C . ASN A 1 69 ? -9.745 14.056 6.255 1.00 78.94 69 ASN A C 1
ATOM 565 O O . ASN A 1 69 ? -9.333 13.121 6.944 1.00 78.94 69 ASN A O 1
ATOM 569 N N . SER A 1 70 ? -8.935 14.666 5.387 1.00 75.56 70 SER A N 1
ATOM 570 C CA . SER A 1 70 ? -7.524 14.281 5.244 1.00 75.56 70 SER A CA 1
ATOM 571 C C . SER A 1 70 ? -6.709 14.681 6.483 1.00 75.56 70 SER A C 1
ATOM 573 O O . SER A 1 70 ? -6.597 15.866 6.806 1.00 75.56 70 SER A O 1
ATOM 575 N N . CYS A 1 71 ? -6.081 13.718 7.161 1.00 81.06 71 CYS A N 1
ATOM 576 C CA . CYS A 1 71 ? -5.136 14.014 8.241 1.00 81.06 71 CYS A CA 1
ATOM 577 C C . CYS A 1 71 ? -3.767 14.492 7.705 1.00 81.06 71 CYS A C 1
ATOM 579 O O . CYS A 1 71 ? -3.494 14.444 6.504 1.00 81.06 71 CYS A O 1
ATOM 581 N N . SER A 1 72 ? -2.873 14.967 8.584 1.00 84.56 72 SER A N 1
ATOM 582 C CA . SER A 1 72 ? -1.521 15.373 8.171 1.00 84.56 72 SER A CA 1
ATOM 583 C C . SER A 1 72 ? -0.706 14.184 7.646 1.00 84.56 72 SER A C 1
ATOM 585 O O . SER A 1 72 ? -0.846 13.062 8.136 1.00 84.56 72 SER A O 1
ATOM 587 N N . ARG A 1 73 ? 0.195 14.436 6.683 1.00 82.94 73 ARG A N 1
ATOM 588 C CA . ARG A 1 73 ? 1.046 13.402 6.065 1.00 82.94 73 ARG A CA 1
ATOM 589 C C . ARG A 1 73 ? 1.768 12.556 7.121 1.00 82.94 73 ARG A C 1
ATOM 591 O O . ARG A 1 73 ? 1.711 11.333 7.078 1.00 82.94 73 ARG A O 1
ATOM 598 N N . THR A 1 74 ? 2.384 13.193 8.115 1.00 83.00 74 THR A N 1
ATOM 599 C CA . THR A 1 74 ? 3.101 12.501 9.199 1.00 83.00 74 THR A CA 1
ATOM 600 C C . THR A 1 74 ? 2.179 11.604 10.026 1.00 83.00 74 THR A C 1
ATOM 602 O O . THR A 1 74 ? 2.537 10.465 10.327 1.00 83.00 74 THR A O 1
ATOM 605 N N . ARG A 1 75 ? 0.970 12.078 10.368 1.00 84.38 75 ARG A N 1
ATOM 606 C CA . ARG A 1 75 ? -0.010 11.285 11.124 1.00 84.38 75 ARG A CA 1
ATOM 607 C C . ARG A 1 75 ? -0.472 10.077 10.317 1.00 84.38 75 ARG A C 1
ATOM 609 O O . ARG A 1 75 ? -0.499 8.980 10.866 1.00 84.38 75 ARG A O 1
ATOM 616 N N . PHE A 1 76 ? -0.762 10.274 9.031 1.00 86.00 76 PHE A N 1
ATOM 617 C CA . PHE A 1 76 ? -1.173 9.214 8.115 1.00 86.00 76 PHE A CA 1
ATOM 618 C C . PHE A 1 76 ? -0.161 8.065 8.089 1.00 86.00 76 PHE A C 1
ATOM 620 O O . PHE A 1 76 ? -0.511 6.931 8.405 1.00 86.00 76 PHE A O 1
ATOM 627 N N . TYR A 1 77 ? 1.114 8.350 7.796 1.00 84.94 77 TYR A N 1
ATOM 628 C CA . TYR A 1 77 ? 2.134 7.297 7.718 1.00 84.94 77 TYR A CA 1
ATOM 629 C C . TYR A 1 77 ? 2.426 6.648 9.078 1.00 84.94 77 TYR A C 1
ATOM 631 O O . TYR A 1 77 ? 2.674 5.444 9.132 1.00 84.94 77 TYR A O 1
ATOM 639 N N . ARG A 1 78 ? 2.341 7.402 10.185 1.00 82.88 78 ARG A N 1
ATOM 640 C CA . ARG A 1 78 ? 2.493 6.844 11.538 1.00 82.88 78 ARG A CA 1
ATOM 641 C C . ARG A 1 78 ? 1.390 5.832 11.860 1.00 82.88 78 ARG A C 1
ATOM 643 O O . ARG A 1 78 ? 1.696 4.740 12.328 1.00 82.88 78 ARG A O 1
ATOM 650 N N . VAL A 1 79 ? 0.131 6.180 11.583 1.00 84.12 79 VAL A N 1
ATOM 651 C CA . VAL A 1 79 ? -1.019 5.294 11.833 1.00 84.12 79 VAL A CA 1
ATOM 652 C C . VAL A 1 79 ? -1.024 4.113 10.859 1.00 84.12 79 VAL A C 1
ATOM 654 O O . VAL A 1 79 ? -1.211 2.977 11.285 1.00 84.12 79 VAL A O 1
ATOM 657 N N . ARG A 1 80 ? -0.703 4.337 9.577 1.00 85.44 80 ARG A N 1
ATOM 658 C CA . ARG A 1 80 ? -0.505 3.264 8.587 1.00 85.44 80 ARG A CA 1
ATOM 659 C C . ARG A 1 80 ? 0.516 2.235 9.077 1.00 85.44 80 ARG A C 1
ATOM 661 O O . ARG A 1 80 ? 0.269 1.039 8.978 1.00 85.44 80 ARG A O 1
ATOM 668 N N . LYS A 1 81 ? 1.641 2.684 9.647 1.00 84.06 81 LYS A N 1
ATOM 669 C CA . LYS A 1 81 ? 2.664 1.787 10.203 1.00 84.06 81 LYS A CA 1
ATOM 670 C C . LYS A 1 81 ? 2.138 0.980 11.394 1.00 84.06 81 LYS A C 1
ATOM 672 O O . LYS A 1 81 ? 2.398 -0.215 11.457 1.00 84.06 81 LYS A O 1
ATOM 677 N N . SER A 1 82 ? 1.374 1.592 12.305 1.00 82.06 82 SER A N 1
ATOM 678 C CA . SER A 1 82 ? 0.769 0.851 13.425 1.00 82.06 82 SER A CA 1
ATOM 679 C C . SER A 1 82 ? -0.311 -0.139 12.981 1.00 82.06 82 SER A C 1
ATOM 681 O O . SER A 1 82 ? -0.457 -1.192 13.590 1.00 82.06 82 SER A O 1
ATOM 683 N N . LEU A 1 83 ? -1.040 0.171 11.904 1.00 84.38 83 LEU A N 1
ATOM 684 C CA . LEU A 1 83 ? -2.090 -0.685 11.345 1.00 84.38 83 LEU A CA 1
ATOM 685 C C . LEU A 1 83 ? -1.548 -1.784 10.422 1.00 84.38 83 LEU A C 1
ATOM 687 O O . LEU A 1 83 ? -2.326 -2.626 9.991 1.00 84.38 83 LEU A O 1
ATOM 691 N N . PHE A 1 84 ? -0.239 -1.825 10.152 1.00 83.06 84 PHE A N 1
ATOM 692 C CA . PHE A 1 84 ? 0.363 -2.729 9.169 1.00 83.06 84 PHE A CA 1
ATOM 693 C C . PHE A 1 84 ? -0.043 -4.197 9.357 1.00 83.06 84 PHE A C 1
ATOM 695 O O . PHE A 1 84 ? -0.429 -4.843 8.390 1.00 83.06 84 PHE A O 1
ATOM 702 N N . ARG A 1 85 ? -0.028 -4.711 10.597 1.00 80.69 85 ARG A N 1
ATOM 703 C CA . ARG A 1 85 ? -0.416 -6.107 10.888 1.00 80.69 85 ARG A CA 1
ATOM 704 C C . ARG A 1 85 ? -1.890 -6.379 10.575 1.00 80.69 85 ARG A C 1
ATOM 706 O O . ARG A 1 85 ? -2.218 -7.451 10.086 1.00 80.69 85 ARG A O 1
ATOM 713 N N . ILE A 1 86 ? -2.762 -5.405 10.835 1.00 82.94 86 ILE A N 1
ATOM 714 C CA . ILE A 1 86 ? -4.197 -5.513 10.543 1.00 82.94 86 ILE A CA 1
ATOM 715 C C . ILE A 1 86 ? -4.421 -5.424 9.034 1.00 82.94 86 ILE A C 1
ATOM 717 O O . ILE A 1 86 ? -5.166 -6.217 8.477 1.00 82.94 86 ILE A O 1
ATOM 721 N N . THR A 1 87 ? -3.734 -4.506 8.353 1.00 82.94 87 THR A N 1
ATOM 722 C CA . THR A 1 87 ? -3.767 -4.405 6.891 1.00 82.94 87 THR A CA 1
ATOM 723 C C . THR A 1 87 ? -3.287 -5.690 6.222 1.00 82.94 87 THR A C 1
ATOM 725 O O . THR A 1 87 ? -3.874 -6.101 5.230 1.00 82.94 87 THR A O 1
ATOM 728 N N . ASP A 1 88 ? -2.245 -6.337 6.749 1.00 82.06 88 ASP A N 1
ATOM 729 C CA . ASP A 1 88 ? -1.767 -7.626 6.240 1.00 82.06 88 ASP A CA 1
ATOM 730 C C . ASP A 1 88 ? -2.806 -8.742 6.433 1.00 82.06 88 ASP A C 1
ATOM 732 O O . ASP A 1 88 ? -3.064 -9.505 5.507 1.00 82.06 88 ASP A O 1
ATOM 736 N N . ALA A 1 89 ? -3.476 -8.790 7.590 1.00 81.25 89 ALA A N 1
ATOM 737 C CA . ALA A 1 89 ? -4.569 -9.733 7.836 1.00 81.25 89 ALA A CA 1
ATOM 738 C C . ALA A 1 89 ? -5.757 -9.512 6.881 1.00 81.25 89 ALA A C 1
ATOM 740 O O . ALA A 1 89 ? -6.245 -10.465 6.282 1.00 81.25 89 ALA A O 1
ATOM 741 N N . ILE A 1 90 ? -6.167 -8.254 6.676 1.00 80.75 90 ILE A N 1
ATOM 742 C CA . ILE A 1 90 ? -7.227 -7.897 5.718 1.00 80.75 90 ILE A CA 1
ATOM 743 C C . ILE A 1 90 ? -6.820 -8.296 4.299 1.00 80.75 90 ILE A C 1
ATOM 745 O O . ILE A 1 90 ? -7.633 -8.853 3.571 1.00 80.75 90 ILE A O 1
ATOM 749 N N . ARG A 1 91 ? -5.560 -8.059 3.902 1.00 78.56 91 ARG A N 1
ATOM 750 C CA . ARG A 1 91 ? -5.061 -8.502 2.594 1.00 78.56 91 ARG A CA 1
ATOM 751 C C . ARG A 1 91 ? -5.188 -10.013 2.433 1.00 78.56 91 ARG A C 1
ATOM 753 O O . ARG A 1 91 ? -5.639 -10.443 1.383 1.00 78.56 91 ARG A O 1
ATOM 760 N N . LYS A 1 92 ? -4.820 -10.806 3.442 1.00 76.94 92 LYS A N 1
ATOM 761 C CA . LYS A 1 92 ? -4.919 -12.274 3.380 1.00 76.94 92 LYS A CA 1
ATOM 762 C C . LYS A 1 92 ? -6.363 -12.745 3.210 1.00 76.94 92 LYS A C 1
ATOM 764 O O . LYS A 1 92 ? -6.624 -13.484 2.271 1.00 76.94 92 LYS A O 1
ATOM 769 N N . GLU A 1 93 ? -7.292 -12.248 4.027 1.00 76.44 93 GLU A N 1
ATOM 770 C CA . GLU A 1 93 ? -8.722 -12.582 3.891 1.00 76.44 93 GLU A CA 1
ATOM 771 C C . GLU A 1 93 ? -9.282 -12.140 2.529 1.00 76.44 93 GLU A C 1
ATOM 773 O O . GLU A 1 93 ? -10.068 -12.855 1.916 1.00 76.44 93 GLU A O 1
ATOM 778 N N . PHE A 1 94 ? -8.853 -10.983 2.016 1.00 75.00 94 PHE A N 1
ATOM 779 C CA . PHE A 1 94 ? -9.275 -10.493 0.703 1.00 75.00 94 PHE A CA 1
ATOM 780 C C . PHE A 1 94 ? -8.747 -11.373 -0.442 1.00 75.00 94 PHE A C 1
ATOM 782 O O . PHE A 1 94 ? -9.480 -11.653 -1.387 1.00 75.00 94 PHE A O 1
ATOM 789 N N . MET A 1 95 ? -7.500 -11.849 -0.353 1.00 72.31 95 MET A N 1
ATOM 790 C CA . MET A 1 95 ? -6.936 -12.799 -1.323 1.00 72.31 95 MET A CA 1
ATOM 791 C C . MET A 1 95 ? -7.650 -14.156 -1.271 1.00 72.31 95 MET A C 1
ATOM 793 O O . MET A 1 95 ? -7.927 -14.734 -2.321 1.00 72.31 95 MET A O 1
ATOM 797 N N . GLU A 1 96 ? -7.980 -14.646 -0.071 1.00 74.00 96 GLU A N 1
ATOM 798 C CA . GLU A 1 96 ? -8.771 -15.869 0.111 1.00 74.00 96 GLU A CA 1
ATOM 799 C C . GLU A 1 96 ? -10.181 -15.717 -0.472 1.00 74.00 96 GLU A C 1
ATOM 801 O O . GLU A 1 96 ? -10.629 -16.585 -1.216 1.00 74.00 96 GLU A O 1
ATOM 806 N N . PHE A 1 97 ? -10.851 -14.590 -0.213 1.00 71.75 97 PHE A N 1
ATOM 807 C CA . PHE A 1 97 ? -12.176 -14.290 -0.757 1.00 71.75 97 PHE A CA 1
ATOM 808 C C . PHE A 1 97 ? -12.191 -14.233 -2.291 1.00 71.75 97 PHE A C 1
ATOM 810 O O . PHE A 1 97 ? -13.111 -14.748 -2.921 1.00 71.75 97 PHE A O 1
ATOM 817 N N . LEU A 1 98 ? -11.165 -13.633 -2.905 1.00 68.19 98 LEU A N 1
ATOM 818 C CA . LEU A 1 98 ? -11.036 -13.549 -4.363 1.00 68.19 98 LEU A CA 1
ATOM 819 C C . LEU A 1 98 ? -10.559 -14.854 -5.015 1.00 68.19 98 LEU A C 1
ATOM 821 O O . LEU A 1 98 ? -10.422 -14.905 -6.237 1.00 68.19 98 LEU A O 1
ATOM 825 N N . ASN A 1 99 ? -10.284 -15.894 -4.221 1.00 65.69 99 ASN A N 1
ATOM 826 C CA . ASN A 1 99 ? -9.706 -17.158 -4.672 1.00 65.69 99 ASN A CA 1
ATOM 827 C C . ASN A 1 99 ? -8.398 -16.967 -5.473 1.00 65.69 99 ASN A C 1
ATOM 829 O O . ASN A 1 99 ? -8.015 -17.811 -6.284 1.00 65.69 99 ASN A O 1
ATOM 833 N N . TYR A 1 100 ? -7.711 -15.841 -5.247 1.00 64.69 100 TYR A N 1
ATOM 834 C CA . TYR A 1 100 ? -6.499 -15.454 -5.957 1.00 64.69 100 TYR A CA 1
ATOM 835 C C . TYR A 1 100 ? -5.311 -16.124 -5.267 1.00 64.69 100 TYR A C 1
ATOM 837 O O . TYR A 1 100 ? -4.597 -15.536 -4.454 1.00 64.69 100 TYR A O 1
ATOM 845 N N . GLN A 1 101 ? -5.139 -17.415 -5.537 1.00 54.84 101 GLN A N 1
ATOM 846 C CA . GLN A 1 101 ? -3.902 -18.109 -5.217 1.00 54.84 101 GLN A CA 1
ATOM 847 C C . GLN A 1 101 ? -2.920 -17.830 -6.354 1.00 54.84 101 GLN A C 1
ATOM 849 O O . GLN A 1 101 ? -3.259 -18.040 -7.511 1.00 54.84 101 GLN A O 1
ATOM 854 N N . TYR A 1 102 ? -1.705 -17.404 -6.013 1.00 53.50 102 TYR A N 1
ATOM 855 C CA . TYR A 1 102 ? -0.589 -17.153 -6.933 1.00 53.50 102 TYR A CA 1
ATOM 856 C C . TYR A 1 102 ? -0.606 -15.806 -7.669 1.00 53.50 102 TYR A C 1
ATOM 858 O O . TYR A 1 102 ? -0.783 -15.727 -8.872 1.00 53.50 102 TYR A O 1
ATOM 866 N N . ASP A 1 103 ? -0.200 -14.768 -6.941 1.00 51.72 103 ASP A N 1
ATOM 867 C CA . ASP A 1 103 ? 1.031 -14.072 -7.329 1.00 51.72 103 ASP A CA 1
ATOM 868 C C . ASP A 1 103 ? 1.959 -14.067 -6.109 1.00 51.72 103 ASP A C 1
ATOM 870 O O . ASP A 1 103 ? 2.102 -13.093 -5.370 1.00 51.72 103 ASP A O 1
ATOM 874 N N . LEU A 1 104 ? 2.565 -15.234 -5.861 1.00 52.78 104 LEU A N 1
ATOM 875 C CA . LEU A 1 104 ? 3.543 -15.494 -4.795 1.00 52.78 104 LEU A CA 1
ATOM 876 C C . LEU A 1 104 ? 4.827 -14.669 -4.951 1.00 52.78 104 LEU A C 1
ATOM 878 O O . LEU A 1 104 ? 5.792 -14.920 -4.255 1.00 52.78 104 LEU A O 1
ATOM 882 N N . ILE A 1 105 ? 4.899 -13.724 -5.879 1.00 54.59 105 ILE A N 1
ATOM 883 C CA . ILE A 1 105 ? 6.128 -13.032 -6.234 1.00 54.59 105 ILE A CA 1
ATOM 884 C C . ILE A 1 105 ? 5.858 -11.536 -6.128 1.00 54.59 105 ILE A C 1
ATOM 886 O O . ILE A 1 105 ? 5.381 -10.896 -7.060 1.00 54.59 105 ILE A O 1
ATOM 890 N N . ARG A 1 106 ? 6.170 -10.951 -4.968 1.00 58.56 106 ARG A N 1
ATOM 891 C CA . ARG A 1 106 ? 6.194 -9.492 -4.807 1.00 58.56 106 ARG A CA 1
ATOM 892 C C . ARG A 1 106 ? 7.618 -8.988 -4.973 1.00 58.56 106 ARG A C 1
ATOM 894 O O . ARG A 1 106 ? 8.519 -9.450 -4.276 1.00 58.56 106 ARG A O 1
ATOM 901 N N . ILE A 1 107 ? 7.823 -8.001 -5.846 1.00 58.66 107 ILE A N 1
ATOM 902 C CA . ILE A 1 107 ? 9.084 -7.249 -5.892 1.00 58.66 107 ILE A CA 1
ATOM 903 C C . ILE A 1 107 ? 9.171 -6.437 -4.595 1.00 58.66 107 ILE A C 1
ATOM 905 O O . ILE A 1 107 ? 8.494 -5.424 -4.436 1.00 58.66 107 ILE A O 1
ATOM 909 N N . ALA A 1 108 ? 9.978 -6.902 -3.648 1.00 65.50 108 ALA A N 1
ATOM 910 C CA . ALA A 1 108 ? 10.148 -6.261 -2.349 1.00 65.50 108 ALA A CA 1
ATOM 911 C C . ALA A 1 108 ? 11.142 -5.100 -2.411 1.00 65.50 108 ALA A C 1
ATOM 913 O O . ALA A 1 108 ? 11.018 -4.124 -1.671 1.00 65.50 108 ALA A O 1
ATOM 914 N N . TYR A 1 109 ? 12.138 -5.201 -3.289 1.00 66.75 109 TYR A N 1
ATOM 915 C CA . TYR A 1 109 ? 13.185 -4.200 -3.406 1.00 66.75 109 TYR A CA 1
ATOM 916 C C . TYR A 1 109 ? 13.811 -4.223 -4.793 1.00 66.75 109 TYR A C 1
ATOM 918 O O . TYR A 1 109 ? 13.860 -5.267 -5.440 1.00 66.75 109 TYR A O 1
ATOM 926 N N . SER A 1 110 ? 14.322 -3.080 -5.241 1.00 73.69 110 SER A N 1
ATOM 927 C CA . SER A 1 110 ? 15.183 -3.036 -6.416 1.00 73.69 110 SER A CA 1
ATOM 928 C C . SER A 1 110 ? 16.440 -2.223 -6.148 1.00 73.69 110 SER A C 1
ATOM 930 O O . SER A 1 110 ? 16.326 -1.104 -5.644 1.00 73.69 110 SER A O 1
ATOM 932 N N . MET A 1 111 ? 17.611 -2.751 -6.507 1.00 80.62 111 MET A N 1
ATOM 933 C CA . MET A 1 111 ? 18.904 -2.088 -6.318 1.00 80.62 111 MET A CA 1
ATOM 934 C C . MET A 1 111 ? 19.727 -2.054 -7.608 1.00 80.62 111 MET A C 1
ATOM 936 O O . MET A 1 111 ? 19.726 -3.031 -8.355 1.00 80.62 111 MET A O 1
ATOM 940 N N . PRO A 1 112 ? 20.461 -0.952 -7.851 1.00 83.50 112 PRO A N 1
ATOM 941 C CA . PRO A 1 112 ? 21.410 -0.880 -8.951 1.00 83.50 112 PRO A CA 1
ATOM 942 C C . PRO A 1 112 ? 22.601 -1.820 -8.732 1.00 83.50 112 PRO A C 1
ATOM 944 O O . PRO A 1 112 ? 23.245 -1.772 -7.681 1.00 83.50 112 PRO A O 1
ATOM 947 N N . ILE A 1 113 ? 22.927 -2.619 -9.747 1.00 86.88 113 ILE A N 1
ATOM 948 C CA . ILE A 1 113 ? 24.183 -3.366 -9.861 1.00 86.88 113 ILE A CA 1
ATOM 949 C C . ILE A 1 113 ? 24.983 -2.753 -11.022 1.00 86.88 113 ILE A C 1
ATOM 951 O O . ILE A 1 113 ? 24.754 -3.107 -12.184 1.00 86.88 113 ILE A O 1
ATOM 955 N N . PRO A 1 114 ? 25.906 -1.812 -10.745 1.00 84.56 114 PRO A N 1
ATOM 956 C CA . PRO A 1 114 ? 26.759 -1.245 -11.780 1.00 84.56 114 PRO A CA 1
ATOM 957 C C . PRO A 1 114 ? 27.760 -2.296 -12.271 1.00 84.56 114 PRO A C 1
ATOM 959 O O . PRO A 1 114 ? 28.510 -2.863 -11.480 1.00 84.56 114 PRO A O 1
ATOM 962 N N . VAL A 1 115 ? 27.806 -2.520 -13.584 1.00 85.94 115 VAL A N 1
ATOM 963 C CA . VAL A 1 115 ? 28.771 -3.432 -14.220 1.00 85.94 115 VAL A CA 1
ATOM 964 C C . VAL A 1 115 ? 30.141 -2.768 -14.326 1.00 85.94 115 VAL A C 1
ATOM 966 O O . VAL A 1 115 ? 31.170 -3.391 -14.072 1.00 85.94 115 VAL A O 1
ATOM 969 N N . CYS A 1 116 ? 30.179 -1.481 -14.681 1.00 83.25 116 CYS A N 1
ATOM 970 C CA . CYS A 1 116 ? 31.422 -0.719 -14.734 1.00 83.25 116 CYS A CA 1
ATOM 971 C C . CYS A 1 116 ? 31.199 0.787 -14.524 1.00 83.25 116 CYS A C 1
ATOM 973 O O . CYS A 1 116 ? 30.078 1.294 -14.565 1.00 83.25 116 CYS A O 1
ATOM 975 N N . LYS A 1 117 ? 32.298 1.515 -14.284 1.00 84.56 117 LYS A N 1
ATOM 976 C CA . LYS A 1 117 ? 32.302 2.985 -14.220 1.00 84.56 117 LYS A CA 1
ATOM 977 C C . LYS A 1 117 ? 32.168 3.584 -15.625 1.00 84.56 117 LYS A C 1
ATOM 979 O O . LYS A 1 117 ? 32.674 3.005 -16.582 1.00 84.56 117 LYS A O 1
ATOM 984 N N . PHE A 1 118 ? 31.612 4.794 -15.728 1.00 84.31 118 PHE A N 1
ATOM 985 C CA . PHE A 1 118 ? 31.360 5.473 -17.011 1.00 84.31 118 PHE A CA 1
ATOM 986 C C . PHE A 1 118 ? 32.570 5.590 -17.941 1.00 84.31 118 PHE A C 1
ATOM 988 O O . PHE A 1 118 ? 32.422 5.425 -19.143 1.00 84.31 118 PHE A O 1
ATOM 995 N N . GLY A 1 119 ? 33.782 5.765 -17.408 1.00 80.88 119 GLY A N 1
ATOM 996 C CA . GLY A 1 119 ? 34.994 5.798 -18.237 1.00 80.88 119 GLY A CA 1
ATOM 997 C C . GLY A 1 119 ? 35.305 4.488 -18.979 1.00 80.88 119 GLY A C 1
ATOM 998 O O . GLY A 1 119 ? 36.158 4.479 -19.858 1.00 80.88 119 GLY A O 1
ATOM 999 N N . ARG A 1 120 ? 34.644 3.373 -18.637 1.00 83.19 120 ARG A N 1
ATOM 1000 C CA . ARG A 1 120 ? 34.872 2.048 -19.237 1.00 83.19 120 ARG A CA 1
ATOM 1001 C C . ARG A 1 120 ? 33.671 1.502 -20.010 1.00 83.19 120 ARG A C 1
ATOM 1003 O O . ARG A 1 120 ? 33.779 0.419 -20.576 1.00 83.19 120 ARG A O 1
ATOM 1010 N N . THR A 1 121 ? 32.559 2.232 -20.088 1.00 84.50 121 THR A N 1
ATOM 1011 C CA . THR A 1 121 ? 31.336 1.741 -20.753 1.00 84.50 121 THR A CA 1
ATOM 1012 C C . THR A 1 121 ? 31.530 1.539 -22.252 1.00 84.50 121 THR A C 1
ATOM 1014 O O . THR A 1 121 ? 30.921 0.650 -22.832 1.00 84.50 121 THR A O 1
ATOM 1017 N N . HIS A 1 122 ? 32.444 2.282 -22.882 1.00 82.00 122 HIS A N 1
ATOM 1018 C CA . HIS A 1 122 ? 32.737 2.126 -24.309 1.00 82.00 122 HIS A CA 1
ATOM 1019 C C . HIS A 1 122 ? 33.310 0.738 -24.672 1.00 82.00 122 HIS A C 1
ATOM 1021 O O . HIS A 1 122 ? 33.134 0.291 -25.805 1.00 82.00 122 HIS A O 1
ATOM 1027 N N . PHE A 1 123 ? 33.946 0.048 -23.712 1.00 82.62 123 PHE A N 1
ATOM 1028 C CA . PHE A 1 123 ? 34.493 -1.303 -23.890 1.00 82.62 123 PHE A CA 1
ATOM 1029 C C . PHE A 1 123 ? 33.433 -2.404 -23.768 1.00 82.62 123 PHE A C 1
ATOM 1031 O O . PHE A 1 123 ? 33.652 -3.525 -24.218 1.00 82.62 123 PHE A O 1
ATOM 1038 N N . HIS A 1 124 ? 32.284 -2.104 -23.164 1.00 77.00 124 HIS A N 1
ATOM 1039 C CA . HIS A 1 124 ? 31.244 -3.082 -22.871 1.00 77.00 124 HIS A CA 1
ATOM 1040 C C . HIS A 1 124 ? 29.913 -2.524 -23.344 1.00 77.00 124 HIS A C 1
ATOM 1042 O O . HIS A 1 124 ? 29.266 -1.844 -22.569 1.00 77.00 124 HIS A O 1
ATOM 1048 N N . LYS A 1 125 ? 29.494 -2.788 -24.586 1.00 76.00 125 LYS A N 1
ATOM 1049 C CA . LYS A 1 125 ? 28.256 -2.235 -25.187 1.00 76.00 125 LYS A CA 1
ATOM 1050 C C . LYS A 1 125 ? 26.989 -3.063 -24.926 1.00 76.00 125 LYS A C 1
ATOM 1052 O O . LYS A 1 125 ? 25.939 -2.760 -25.474 1.00 76.00 125 LYS A O 1
ATOM 1057 N N . SER A 1 126 ? 27.102 -4.130 -24.143 1.00 83.25 126 SER A N 1
ATOM 1058 C CA . SER A 1 126 ? 26.043 -5.131 -23.972 1.00 83.25 126 SER A CA 1
ATOM 1059 C C . SER A 1 126 ? 25.039 -4.811 -22.860 1.00 83.25 126 SER A C 1
ATOM 1061 O O . SER A 1 126 ? 24.177 -5.638 -22.585 1.00 83.25 126 SER A O 1
ATOM 1063 N N . PHE A 1 127 ? 25.182 -3.674 -22.178 1.00 82.69 127 PHE A N 1
ATOM 1064 C CA . PHE A 1 127 ? 24.333 -3.285 -21.052 1.00 82.69 127 PHE A CA 1
ATOM 1065 C C . PHE A 1 127 ? 23.732 -1.904 -21.314 1.00 82.69 127 PHE A C 1
ATOM 1067 O O . PHE A 1 127 ? 24.144 -1.213 -22.241 1.00 82.69 127 PHE A O 1
ATOM 1074 N N . ASP A 1 128 ? 22.785 -1.490 -20.478 1.00 84.06 128 ASP A N 1
ATOM 1075 C CA . ASP A 1 128 ? 22.103 -0.209 -20.632 1.00 84.06 128 ASP A CA 1
ATOM 1076 C C . ASP A 1 128 ? 22.379 0.746 -19.468 1.00 84.06 128 ASP A C 1
ATOM 1078 O O . ASP A 1 128 ? 22.821 0.371 -18.374 1.00 84.06 128 ASP A O 1
ATOM 1082 N N . TYR A 1 129 ? 22.125 2.026 -19.738 1.00 87.12 129 TYR A N 1
ATOM 1083 C CA . TYR A 1 129 ? 22.148 3.084 -18.740 1.00 87.12 129 TYR A CA 1
ATOM 1084 C C . TYR A 1 129 ? 20.799 3.156 -18.027 1.00 87.12 129 TYR A C 1
ATOM 1086 O O . TYR A 1 129 ? 19.772 3.443 -18.636 1.00 87.12 129 TYR A O 1
ATOM 1094 N N . GLU A 1 130 ? 20.815 2.989 -16.710 1.00 83.12 130 GLU A N 1
ATOM 1095 C CA . GLU A 1 130 ? 19.631 3.069 -15.861 1.00 83.12 130 GLU A CA 1
ATOM 1096 C C . GLU A 1 130 ? 19.803 4.115 -14.756 1.00 83.12 130 GLU A C 1
ATOM 1098 O O . GLU A 1 130 ? 20.913 4.503 -14.385 1.00 83.12 130 GLU A O 1
ATOM 1103 N N . ARG A 1 131 ? 18.682 4.589 -14.199 1.00 83.94 131 ARG A N 1
ATOM 1104 C CA . ARG A 1 131 ? 18.674 5.602 -13.137 1.00 83.94 131 ARG A CA 1
ATOM 1105 C C . ARG A 1 131 ? 18.085 5.057 -11.844 1.00 83.94 131 ARG A C 1
ATOM 1107 O O . ARG A 1 131 ? 16.920 4.668 -11.783 1.00 83.94 131 ARG A O 1
ATOM 1114 N N . CYS A 1 132 ? 18.867 5.131 -10.773 1.00 82.25 132 CYS A N 1
ATOM 1115 C CA . CYS A 1 132 ? 18.422 4.844 -9.419 1.00 82.25 132 CYS A CA 1
ATOM 1116 C C . CYS A 1 132 ? 17.980 6.147 -8.735 1.00 82.25 132 CYS A C 1
ATOM 1118 O O . CYS A 1 132 ? 18.798 6.952 -8.284 1.00 82.25 132 CYS A O 1
ATOM 1120 N N . ALA A 1 133 ? 16.665 6.373 -8.655 1.00 78.62 133 ALA A N 1
ATOM 1121 C CA . ALA A 1 133 ? 16.107 7.597 -8.074 1.00 78.62 133 ALA A CA 1
ATOM 1122 C C . ALA A 1 133 ? 16.453 7.772 -6.584 1.00 78.62 133 ALA A C 1
ATOM 1124 O O . ALA A 1 133 ? 16.728 8.891 -6.155 1.00 78.62 133 ALA A O 1
ATOM 1125 N N . SER A 1 134 ? 16.496 6.679 -5.811 1.00 74.75 134 SER A N 1
ATOM 1126 C CA . SER A 1 134 ? 16.771 6.714 -4.366 1.00 74.75 134 SER A CA 1
ATOM 1127 C C . SER A 1 134 ? 18.184 7.199 -4.036 1.00 74.75 134 SER A C 1
ATOM 1129 O O . SER A 1 134 ? 18.371 7.901 -3.046 1.00 74.75 134 SER A O 1
ATOM 1131 N N . LYS A 1 135 ? 19.164 6.884 -4.890 1.00 79.50 135 LYS A N 1
ATOM 1132 C CA . LYS A 1 135 ? 20.560 7.329 -4.760 1.00 79.50 135 LYS A CA 1
ATOM 1133 C C . LYS A 1 135 ? 20.895 8.551 -5.622 1.00 79.50 135 LYS A C 1
ATOM 1135 O O . LYS A 1 135 ? 22.015 9.044 -5.569 1.00 79.50 135 LYS A O 1
ATOM 1140 N N . LYS A 1 136 ? 19.926 9.057 -6.399 1.00 83.50 136 LYS A N 1
ATOM 1141 C CA . LYS A 1 136 ? 20.107 10.130 -7.396 1.00 83.50 136 LYS A CA 1
ATOM 1142 C C . LYS A 1 136 ? 21.285 9.872 -8.346 1.00 83.50 136 LYS A C 1
ATOM 1144 O O . LYS A 1 136 ? 21.937 10.812 -8.788 1.00 83.50 136 LYS A O 1
ATOM 1149 N N . GLU A 1 137 ? 21.523 8.611 -8.687 1.00 84.19 137 GLU A N 1
ATOM 1150 C CA . GLU A 1 137 ? 22.651 8.199 -9.520 1.00 84.19 137 GLU A CA 1
ATOM 1151 C C . GLU A 1 137 ? 22.165 7.511 -10.797 1.00 84.19 137 GLU A C 1
ATOM 1153 O O . GLU A 1 137 ? 21.147 6.810 -10.804 1.00 84.19 137 GLU A O 1
ATOM 1158 N N . THR A 1 138 ? 22.902 7.723 -11.880 1.00 88.12 138 THR A N 1
ATOM 1159 C CA . THR A 1 138 ? 22.788 6.931 -13.106 1.00 88.12 138 THR A CA 1
ATOM 1160 C C . THR A 1 138 ? 23.889 5.878 -13.063 1.00 88.12 138 THR A C 1
ATOM 1162 O O . THR A 1 138 ? 25.001 6.174 -12.627 1.00 88.12 138 THR A O 1
ATOM 1165 N N . TYR A 1 139 ? 23.598 4.659 -13.494 1.00 89.06 139 TYR A N 1
ATOM 1166 C CA . TYR A 1 139 ? 24.554 3.559 -13.530 1.00 89.06 139 TYR A CA 1
ATOM 1167 C C . TYR A 1 139 ? 24.444 2.809 -14.855 1.00 89.06 139 TYR A C 1
ATOM 1169 O O . TYR A 1 139 ? 23.425 2.871 -15.534 1.00 89.06 139 TYR A O 1
ATOM 1177 N N . TYR A 1 140 ? 25.520 2.124 -15.226 1.00 90.25 140 TYR A N 1
ATOM 1178 C CA . TYR A 1 140 ? 25.563 1.265 -16.402 1.00 90.25 140 TYR A CA 1
ATOM 1179 C C . TYR A 1 140 ? 25.609 -0.188 -15.939 1.00 90.25 140 TYR A C 1
ATOM 1181 O O . TYR A 1 140 ? 26.583 -0.589 -15.290 1.00 90.25 140 TYR A O 1
ATOM 1189 N N . GLY A 1 141 ? 24.549 -0.954 -16.183 1.00 89.12 141 GLY A N 1
ATOM 1190 C CA . GLY A 1 141 ? 24.434 -2.308 -15.646 1.00 89.12 141 GLY A CA 1
ATOM 1191 C C . GLY A 1 141 ? 22.996 -2.773 -15.464 1.00 89.12 141 GLY A C 1
ATOM 1192 O O . GLY A 1 141 ? 22.150 -2.501 -16.304 1.00 89.12 141 GLY A O 1
ATOM 1193 N N . PHE A 1 142 ? 22.735 -3.496 -14.374 1.00 84.94 142 PHE A N 1
ATOM 1194 C CA . PHE A 1 142 ? 21.460 -4.177 -14.147 1.00 84.94 142 PHE A CA 1
ATOM 1195 C C . PHE A 1 142 ? 20.688 -3.613 -12.961 1.00 84.94 142 PHE A C 1
ATOM 1197 O O . PHE A 1 142 ? 21.271 -3.258 -11.931 1.00 84.94 142 PHE A O 1
ATOM 1204 N N . LYS A 1 143 ? 19.360 -3.657 -13.053 1.00 83.00 143 LYS A N 1
ATOM 1205 C CA . LYS A 1 143 ? 18.471 -3.523 -11.904 1.00 83.00 143 LYS A CA 1
ATOM 1206 C C . LYS A 1 143 ? 18.214 -4.888 -11.283 1.00 83.00 143 LYS A C 1
ATOM 1208 O O . LYS A 1 143 ? 17.527 -5.731 -11.853 1.00 83.00 143 LYS A O 1
ATOM 1213 N N . LEU A 1 144 ? 18.738 -5.108 -10.084 1.00 80.69 144 LEU A N 1
ATOM 1214 C CA . LEU A 1 144 ? 18.372 -6.281 -9.304 1.00 80.69 144 LEU A CA 1
ATOM 1215 C C . LEU A 1 144 ? 16.976 -6.073 -8.736 1.00 80.69 144 LEU A C 1
ATOM 1217 O O . LEU A 1 144 ? 16.762 -5.086 -8.040 1.00 80.69 144 LEU A O 1
ATOM 1221 N N . HIS A 1 145 ? 16.063 -7.010 -8.970 1.00 81.12 145 HIS A N 1
ATOM 1222 C CA . HIS A 1 145 ? 14.753 -7.054 -8.330 1.00 81.12 145 HIS A CA 1
ATOM 1223 C C . HIS A 1 145 ? 14.730 -8.195 -7.312 1.00 81.12 145 HIS A C 1
ATOM 1225 O O . HIS A 1 145 ? 14.796 -9.365 -7.676 1.00 81.12 145 HIS A O 1
ATOM 1231 N N . ALA A 1 146 ? 14.652 -7.859 -6.026 1.00 74.75 146 ALA A N 1
ATOM 1232 C CA . ALA A 1 146 ? 14.442 -8.833 -4.968 1.00 74.75 146 ALA A CA 1
ATOM 1233 C C . ALA A 1 146 ? 12.968 -9.229 -4.952 1.00 74.75 146 ALA A C 1
ATOM 1235 O O . ALA A 1 146 ? 12.087 -8.389 -4.743 1.00 74.75 146 ALA A O 1
ATOM 1236 N N . LEU A 1 147 ? 12.722 -10.512 -5.172 1.00 73.12 147 LEU A N 1
ATOM 1237 C CA . LEU A 1 147 ? 11.404 -11.115 -5.151 1.00 73.12 147 LEU A CA 1
ATOM 1238 C C . LEU A 1 147 ? 11.212 -11.802 -3.803 1.00 73.12 147 LEU A C 1
ATOM 1240 O O . LEU A 1 147 ? 12.043 -12.612 -3.398 1.00 73.12 147 LEU A O 1
ATOM 1244 N N . VAL A 1 148 ? 10.137 -11.466 -3.098 1.00 66.12 148 VAL A N 1
ATOM 1245 C CA . VAL A 1 148 ? 9.748 -12.164 -1.874 1.00 66.12 148 VAL A CA 1
ATOM 1246 C C . VAL A 1 148 ? 8.543 -13.023 -2.189 1.00 66.12 148 VAL A C 1
ATOM 1248 O O . VAL A 1 148 ? 7.502 -12.510 -2.609 1.00 66.12 148 VAL A O 1
ATOM 1251 N N . ALA A 1 149 ? 8.716 -14.318 -1.939 1.00 60.47 149 ALA A N 1
ATOM 1252 C CA . ALA A 1 149 ? 7.629 -15.267 -1.886 1.00 60.47 149 ALA A CA 1
ATOM 1253 C C . ALA A 1 149 ? 7.202 -15.505 -0.449 1.00 60.47 149 ALA A C 1
ATOM 1255 O O . ALA A 1 149 ? 8.006 -15.888 0.401 1.00 60.47 149 ALA A O 1
ATOM 1256 N N . LEU A 1 150 ? 5.925 -15.241 -0.175 1.00 53.75 150 LEU A N 1
ATOM 1257 C CA . LEU A 1 150 ? 5.308 -15.607 1.088 1.00 53.75 150 LEU A CA 1
ATOM 1258 C C . LEU A 1 150 ? 4.944 -17.093 0.992 1.00 53.75 150 LEU A C 1
ATOM 1260 O O . LEU A 1 150 ? 3.836 -17.442 0.590 1.00 53.75 150 LEU A O 1
ATOM 1264 N N . ASN A 1 151 ? 5.903 -17.970 1.288 1.00 47.62 151 ASN A N 1
ATOM 1265 C CA . ASN A 1 151 ? 5.576 -19.378 1.482 1.00 47.62 151 ASN A CA 1
ATOM 1266 C C . ASN A 1 151 ? 4.756 -19.522 2.768 1.00 47.62 151 ASN A C 1
ATOM 1268 O O . ASN A 1 151 ? 5.030 -18.855 3.768 1.00 47.62 151 ASN A O 1
ATOM 1272 N N . ARG A 1 152 ? 3.707 -20.332 2.647 1.00 45.69 152 ARG A N 1
ATOM 1273 C CA . ARG A 1 152 ? 2.661 -20.568 3.639 1.00 45.69 152 ARG A CA 1
ATOM 1274 C C . ARG A 1 152 ? 3.212 -21.150 4.937 1.00 45.69 152 ARG A C 1
ATOM 1276 O O . ARG A 1 152 ? 4.145 -21.978 4.847 1.00 45.69 152 ARG A O 1
#